Protein AF-A0A0R3WWL8-F1 (afdb_monomer_lite)

pLDDT: mean 70.9, std 21.41, range [34.28, 97.62]

Structure (mmCIF, N/CA/C/O backbone):
data_AF-A0A0R3WWL8-F1
#
_entry.id   AF-A0A0R3WWL8-F1
#
loop_
_atom_site.group_PDB
_atom_site.id
_atom_site.type_symbol
_atom_site.label_atom_id
_atom_site.label_alt_id
_atom_site.label_comp_id
_atom_site.label_asym_id
_atom_site.label_entity_id
_atom_site.label_seq_id
_atom_site.pdbx_PDB_ins_code
_atom_site.Cartn_x
_atom_site.Cartn_y
_atom_site.Cartn_z
_atom_site.occupancy
_atom_site.B_iso_or_equiv
_atom_site.auth_seq_id
_atom_site.auth_comp_id
_atom_site.auth_asym_id
_atom_site.auth_atom_id
_atom_site.pdbx_PDB_model_num
ATOM 1 N N . TYR A 1 1 ? -15.857 -10.856 15.299 1.00 86.81 1 TYR A N 1
ATOM 2 C CA . TYR A 1 1 ? -16.159 -10.696 16.739 1.00 86.81 1 TYR A CA 1
ATOM 3 C C . TYR A 1 1 ? -15.464 -11.765 17.591 1.00 86.81 1 TYR A C 1
ATOM 5 O O . TYR A 1 1 ? -14.459 -11.437 18.210 1.00 86.81 1 TYR A O 1
ATOM 13 N N . VAL A 1 2 ? -15.914 -13.031 17.565 1.00 92.56 2 VAL A N 1
ATOM 14 C CA . VAL A 1 2 ? -15.478 -14.141 18.456 1.00 92.56 2 VAL A CA 1
ATOM 15 C C . VAL A 1 2 ? -13.959 -14.225 18.695 1.00 92.56 2 VAL A C 1
ATOM 17 O O . VAL A 1 2 ? -13.520 -14.202 19.843 1.00 92.56 2 VAL A O 1
ATOM 20 N N . VAL A 1 3 ? -13.149 -14.220 17.627 1.00 93.88 3 VAL A N 1
ATOM 21 C CA . VAL A 1 3 ? -11.667 -14.290 17.668 1.00 93.88 3 VAL A CA 1
ATOM 22 C C . VAL A 1 3 ? -11.016 -13.216 18.561 1.00 93.88 3 VAL A C 1
ATOM 24 O O . VAL A 1 3 ? -9.933 -13.429 19.102 1.00 93.88 3 VAL A O 1
ATOM 27 N N . GLY A 1 4 ? -11.661 -12.056 18.727 1.00 91.44 4 GLY A N 1
ATOM 28 C CA . GLY A 1 4 ? -11.173 -10.965 19.574 1.00 91.44 4 GLY A CA 1
ATOM 29 C C . GLY A 1 4 ? -11.586 -11.078 21.047 1.00 91.44 4 GLY A C 1
ATOM 30 O O . GLY A 1 4 ? -10.893 -10.529 21.897 1.00 91.44 4 GLY A O 1
ATOM 31 N N . ARG A 1 5 ? -12.674 -11.803 21.356 1.00 89.62 5 ARG A N 1
ATOM 32 C CA . ARG A 1 5 ? -13.141 -12.069 22.732 1.00 89.62 5 ARG A CA 1
ATOM 33 C C . ARG A 1 5 ? -12.499 -13.328 23.335 1.00 89.62 5 ARG A C 1
ATOM 35 O O . ARG A 1 5 ? -12.259 -13.351 24.534 1.00 89.62 5 ARG A O 1
ATOM 42 N N . ILE A 1 6 ? -12.183 -14.348 22.526 1.00 91.62 6 ILE A N 1
ATOM 43 C CA . ILE A 1 6 ? -11.595 -15.623 22.985 1.00 91.62 6 ILE A CA 1
ATOM 44 C C . ILE A 1 6 ? -10.162 -15.771 22.427 1.00 91.62 6 ILE A C 1
ATOM 46 O O . ILE A 1 6 ? -9.963 -16.395 21.383 1.00 91.62 6 ILE A O 1
ATOM 50 N N . PRO A 1 7 ? -9.125 -15.215 23.088 1.00 89.75 7 PRO A N 1
ATOM 51 C CA . PRO A 1 7 ? -7.764 -15.173 22.539 1.00 89.75 7 PRO A CA 1
ATOM 52 C C . PRO A 1 7 ? -7.088 -16.550 22.432 1.00 89.75 7 PRO A C 1
ATOM 54 O O . PRO A 1 7 ? -6.159 -16.703 21.638 1.00 89.75 7 PRO A O 1
ATOM 57 N N . GLN A 1 8 ? -7.558 -17.537 23.204 1.00 92.62 8 GLN A N 1
ATOM 58 C CA . GLN A 1 8 ? -7.093 -18.929 23.176 1.00 92.62 8 GLN A CA 1
ATOM 59 C C . GLN A 1 8 ? -7.671 -19.757 22.014 1.00 92.62 8 GLN A C 1
ATOM 61 O O . GLN A 1 8 ? -7.258 -20.898 21.810 1.00 92.62 8 GLN A O 1
ATOM 66 N N . LEU A 1 9 ? -8.617 -19.205 21.244 1.00 94.50 9 LEU A N 1
ATOM 67 C CA . LEU A 1 9 ? -9.245 -19.903 20.126 1.00 94.50 9 LEU A CA 1
ATOM 68 C C . LEU A 1 9 ? -8.223 -20.154 18.997 1.00 94.50 9 LEU A C 1
ATOM 70 O O . LEU A 1 9 ? -7.498 -19.248 18.570 1.00 94.50 9 LEU A O 1
ATOM 74 N N . ARG A 1 10 ? -8.158 -21.407 18.527 1.00 95.62 10 ARG A N 1
ATOM 75 C CA . ARG A 1 10 ? -7.220 -21.873 17.480 1.00 95.62 10 ARG A CA 1
ATOM 76 C C . ARG A 1 10 ? -7.907 -22.159 16.144 1.00 95.62 10 ARG A C 1
ATOM 78 O O . ARG A 1 10 ? -7.283 -21.986 15.098 1.00 95.62 10 ARG A O 1
ATOM 85 N N . PHE A 1 11 ? -9.174 -22.556 16.191 1.00 97.19 11 PHE A N 1
ATOM 86 C CA . PHE A 1 11 ? -10.014 -22.852 15.036 1.00 97.19 11 PHE A CA 1
ATOM 87 C C . PHE A 1 11 ? -11.384 -22.196 15.218 1.00 97.19 11 PHE A C 1
ATOM 89 O O . PHE A 1 11 ? -11.859 -22.077 16.346 1.00 97.19 11 PHE A O 1
ATOM 96 N N . LEU A 1 12 ? -11.996 -21.783 14.115 1.00 96.75 12 LEU A N 1
ATOM 97 C CA . LEU A 1 12 ? -13.369 -21.290 14.024 1.00 96.75 12 LEU A CA 1
ATOM 98 C C . LEU A 1 12 ? -13.955 -21.877 12.736 1.00 96.75 12 LEU A C 1
ATOM 100 O O . LEU A 1 12 ? -13.278 -21.861 11.711 1.00 96.75 12 LEU A O 1
ATOM 104 N N . ASP A 1 13 ? -15.154 -22.452 12.808 1.00 95.69 13 ASP A N 1
ATOM 105 C CA . ASP A 1 13 ? -15.870 -23.048 11.669 1.00 95.69 13 ASP A CA 1
ATOM 106 C C . ASP A 1 13 ? -14.985 -24.010 10.847 1.00 95.69 13 ASP A C 1
ATOM 108 O O . ASP A 1 13 ? -14.823 -23.889 9.634 1.00 95.69 13 ASP A O 1
ATOM 112 N N . PHE A 1 14 ? -14.327 -24.933 11.563 1.00 97.12 14 PHE A N 1
ATOM 113 C CA . PHE A 1 14 ? -13.337 -25.912 11.074 1.00 97.12 14 PHE A CA 1
ATOM 114 C C . PHE A 1 14 ? -12.053 -25.330 10.438 1.00 97.12 14 PHE A C 1
ATOM 116 O O . PHE A 1 14 ? -11.140 -26.079 10.091 1.00 97.12 14 PHE A O 1
ATOM 123 N N . LYS A 1 15 ? -11.910 -24.002 10.347 1.00 96.25 15 LYS A N 1
ATOM 124 C CA . LYS A 1 15 ? -10.760 -23.308 9.741 1.00 96.25 15 LYS A CA 1
ATOM 125 C C . LYS A 1 15 ? -9.785 -22.805 10.811 1.00 96.25 15 LYS A C 1
ATOM 127 O O . LYS A 1 15 ? -10.184 -22.365 11.888 1.00 96.25 15 LYS A O 1
ATOM 132 N N . ARG A 1 16 ? -8.474 -22.876 10.540 1.00 97.62 16 ARG A N 1
ATOM 133 C CA . ARG A 1 16 ? -7.424 -22.447 11.487 1.00 97.62 16 ARG A CA 1
ATOM 134 C C . ARG A 1 16 ? -7.263 -20.926 11.478 1.00 97.62 16 ARG A C 1
ATOM 136 O O . ARG A 1 16 ? -6.921 -20.362 10.445 1.00 97.62 16 ARG A O 1
ATOM 143 N N . ILE A 1 17 ? -7.394 -20.297 12.645 1.00 96.94 17 ILE A N 1
ATOM 144 C CA . ILE A 1 17 ? -7.276 -18.840 12.807 1.00 96.94 17 ILE A CA 1
ATOM 145 C C . ILE A 1 17 ? -5.827 -18.388 12.575 1.00 96.94 17 ILE A C 1
ATOM 147 O O . ILE A 1 17 ? -4.890 -18.865 13.225 1.00 96.94 17 ILE A O 1
ATOM 151 N N . THR A 1 18 ? -5.647 -17.424 11.676 1.00 97.38 18 THR A N 1
ATOM 152 C CA . THR A 1 18 ? -4.360 -16.814 11.321 1.00 97.38 18 THR A CA 1
ATOM 153 C C . THR A 1 18 ? -3.985 -15.638 12.233 1.00 97.38 18 THR A C 1
ATOM 155 O O . THR A 1 18 ? -4.800 -15.082 12.975 1.00 97.38 18 THR A O 1
ATOM 158 N N . GLN A 1 19 ? -2.722 -15.200 12.161 1.00 94.44 19 GLN A N 1
ATOM 159 C CA . GLN A 1 19 ? -2.279 -13.980 12.851 1.00 94.44 19 GLN A CA 1
ATOM 160 C C . GLN A 1 19 ? -2.887 -12.702 12.244 1.00 94.44 19 GLN A C 1
ATOM 162 O O . GLN A 1 19 ? -3.061 -11.721 12.967 1.00 94.44 19 GLN A O 1
ATOM 167 N N . ALA A 1 20 ? -3.246 -12.708 10.953 1.00 96.06 20 ALA A N 1
ATOM 168 C CA . ALA A 1 20 ? -3.891 -11.576 10.288 1.00 96.06 20 ALA A CA 1
ATOM 169 C C . ALA A 1 20 ? -5.303 -11.344 10.850 1.00 96.06 20 ALA A C 1
ATOM 171 O O . ALA A 1 20 ? -5.587 -10.266 11.375 1.00 96.06 20 ALA A O 1
ATOM 172 N N . GLU A 1 21 ? -6.136 -12.389 10.872 1.00 94.94 21 GLU A N 1
ATOM 173 C CA . GLU A 1 21 ? -7.474 -12.353 11.481 1.00 94.94 21 GLU A CA 1
ATOM 174 C C . GLU A 1 21 ? -7.400 -11.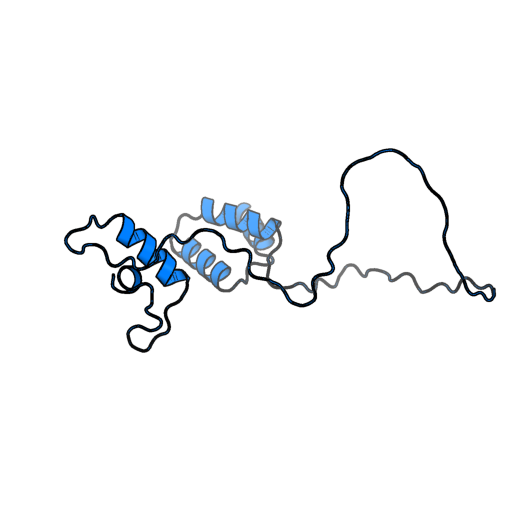990 12.971 1.00 94.94 21 GLU A C 1
ATOM 176 O O . GLU A 1 21 ? -8.196 -11.190 13.461 1.00 94.94 21 GLU A O 1
ATOM 181 N N . ARG A 1 22 ? -6.402 -12.510 13.703 1.00 95.12 22 ARG A N 1
ATOM 182 C CA . ARG A 1 22 ? -6.175 -12.151 15.112 1.00 95.12 22 ARG A CA 1
ATOM 183 C C . ARG A 1 22 ? -5.806 -10.672 15.293 1.00 95.12 22 ARG A C 1
ATOM 185 O O . ARG A 1 22 ? -6.265 -10.065 16.261 1.00 95.12 22 ARG A O 1
ATOM 192 N N . LYS A 1 23 ? -5.009 -10.076 14.397 1.00 92.94 23 LYS A N 1
ATOM 193 C CA . LYS A 1 23 ? -4.678 -8.637 14.415 1.00 92.94 23 LYS A CA 1
ATOM 194 C C . LYS A 1 23 ? -5.925 -7.792 14.132 1.00 92.94 23 LYS A C 1
ATOM 196 O O . LYS A 1 23 ? -6.225 -6.887 14.904 1.00 92.94 23 LYS A O 1
ATOM 201 N N . GLN A 1 24 ? -6.678 -8.145 13.092 1.00 93.06 24 GLN A N 1
ATOM 202 C CA . GLN A 1 24 ? -7.903 -7.464 12.662 1.00 93.06 24 GLN A CA 1
ATOM 203 C C . GLN A 1 24 ? -9.033 -7.550 13.708 1.00 93.06 24 GLN A C 1
ATOM 205 O O . GLN A 1 24 ? -9.686 -6.556 14.022 1.00 93.06 24 GLN A O 1
ATOM 210 N N . ALA A 1 25 ? -9.229 -8.714 14.333 1.00 92.12 25 ALA A N 1
ATOM 211 C CA . ALA A 1 25 ? -10.192 -8.871 15.422 1.00 92.12 25 ALA A CA 1
ATOM 212 C C . ALA A 1 25 ? -9.820 -8.024 16.654 1.00 92.12 25 ALA A C 1
ATOM 214 O O . ALA A 1 25 ? -10.705 -7.486 17.322 1.00 92.12 25 ALA A O 1
ATOM 215 N N . ARG A 1 26 ? -8.518 -7.864 16.937 1.00 88.00 26 ARG A N 1
ATOM 216 C CA . ARG A 1 26 ? -8.010 -7.030 18.039 1.00 88.00 26 ARG A CA 1
ATOM 217 C C . ARG A 1 26 ? -8.097 -5.529 17.770 1.00 88.00 26 ARG A C 1
ATOM 219 O O . ARG A 1 26 ? -8.203 -4.787 18.740 1.00 88.00 26 ARG A O 1
ATOM 226 N N . SER A 1 27 ? -8.069 -5.062 16.519 1.00 88.56 27 SER A N 1
ATOM 227 C CA . SER A 1 27 ? -8.363 -3.651 16.225 1.00 88.56 27 SER A CA 1
ATOM 228 C C . SER A 1 27 ? -9.843 -3.342 16.444 1.00 88.56 27 SER A C 1
ATOM 230 O O . SER A 1 27 ? -10.149 -2.382 17.139 1.00 88.56 27 SER A O 1
ATOM 232 N N . PHE A 1 28 ? -10.766 -4.184 15.967 1.00 83.88 28 PHE A N 1
ATOM 233 C CA . PHE A 1 28 ? -12.200 -3.921 16.144 1.00 83.88 28 PHE A CA 1
ATOM 234 C C . PHE A 1 28 ? -12.650 -3.973 17.613 1.00 83.88 28 PHE A C 1
ATOM 236 O O . PHE A 1 28 ? -13.341 -3.068 18.072 1.00 83.88 28 PHE A O 1
ATOM 243 N N . VAL A 1 29 ? -12.214 -4.972 18.391 1.00 76.88 29 VAL A N 1
ATOM 244 C CA . VAL A 1 29 ? -12.629 -5.109 19.805 1.00 76.88 29 VAL A CA 1
ATOM 245 C C . VAL A 1 29 ? -12.105 -3.977 20.710 1.00 76.88 29 VAL A C 1
ATOM 247 O O . VAL A 1 29 ? -12.667 -3.762 21.774 1.00 76.88 29 VAL A O 1
ATOM 250 N N . LYS A 1 30 ? -11.103 -3.190 20.286 1.00 71.31 30 LYS A N 1
ATOM 251 C CA . LYS A 1 30 ? -10.670 -1.982 21.021 1.00 71.31 30 LYS A CA 1
ATOM 252 C C . LYS A 1 30 ? -11.648 -0.807 20.938 1.00 71.31 30 LYS A C 1
ATOM 254 O O . LYS A 1 30 ? -11.618 0.040 21.821 1.00 71.31 30 LYS A O 1
ATOM 259 N N . HIS A 1 31 ? -12.466 -0.736 19.886 1.00 66.12 31 HIS A N 1
ATOM 260 C CA . HIS A 1 31 ? -13.406 0.369 19.657 1.00 66.12 31 HIS A CA 1
ATOM 261 C C . HIS A 1 31 ? -14.864 -0.010 19.960 1.00 66.12 31 HIS A C 1
ATOM 263 O O . HIS A 1 31 ? -15.718 0.866 20.051 1.00 66.12 31 HIS A O 1
ATOM 269 N N . LEU A 1 32 ? -15.153 -1.298 20.176 1.00 63.81 32 LEU A N 1
ATOM 270 C CA . LEU A 1 32 ? -16.405 -1.742 20.788 1.00 63.81 32 LEU A CA 1
ATOM 271 C C . LEU A 1 32 ? -16.276 -1.631 22.315 1.00 63.81 32 LEU A C 1
ATOM 273 O O . LEU A 1 32 ? -15.822 -2.568 22.974 1.00 63.81 32 LEU A O 1
ATOM 277 N N . SER A 1 33 ? -16.675 -0.477 22.859 1.00 54.56 33 SER A N 1
ATOM 278 C CA . SER A 1 33 ? -16.742 -0.213 24.304 1.00 54.56 33 SER A CA 1
ATOM 279 C C . SER A 1 33 ? -17.489 -1.325 25.066 1.00 54.56 33 SER A C 1
ATOM 281 O O . SER A 1 33 ? -18.403 -1.944 24.512 1.00 54.56 33 SER A O 1
ATOM 283 N N . PRO A 1 34 ? -17.115 -1.618 26.328 1.00 52.53 34 PRO A N 1
ATOM 284 C CA . PRO A 1 34 ? -17.418 -2.898 26.967 1.00 52.53 34 PRO A CA 1
ATOM 285 C C . PRO A 1 34 ? -18.848 -2.994 27.521 1.00 52.53 34 PRO A C 1
ATOM 287 O O . PRO A 1 34 ? -19.060 -3.047 28.732 1.00 52.53 34 PRO A O 1
ATOM 290 N N . LEU A 1 35 ? -19.840 -3.122 26.637 1.00 49.25 35 LEU A N 1
ATOM 291 C CA . LEU A 1 35 ? -21.126 -3.692 27.029 1.00 49.25 35 LEU A CA 1
ATOM 292 C C . LEU A 1 35 ? -20.908 -5.187 27.331 1.00 49.25 35 LEU A C 1
ATOM 294 O O . LEU A 1 35 ? -20.609 -5.977 26.433 1.00 49.25 35 LEU A O 1
ATOM 298 N N . ALA A 1 36 ? -20.982 -5.523 28.621 1.00 50.78 36 ALA A N 1
ATOM 299 C CA . ALA A 1 36 ? -20.751 -6.839 29.224 1.00 50.78 36 ALA A CA 1
ATOM 300 C C . ALA A 1 36 ? -19.438 -7.556 28.824 1.00 50.78 36 ALA A C 1
ATOM 302 O O . ALA A 1 36 ? -19.303 -8.160 27.756 1.00 50.78 36 ALA A O 1
ATOM 303 N N . VAL A 1 37 ? -18.467 -7.557 29.738 1.00 49.97 37 VAL A N 1
ATOM 304 C CA . VAL A 1 37 ? -17.980 -8.751 30.471 1.00 49.97 37 VAL A CA 1
ATOM 305 C C . VAL A 1 37 ? -16.827 -8.284 31.358 1.00 49.97 37 VAL A C 1
ATOM 307 O O . VAL A 1 37 ? -15.860 -7.706 30.862 1.00 49.97 37 VAL A O 1
ATOM 310 N N . ALA A 1 38 ? -16.934 -8.530 32.663 1.00 46.56 38 ALA A N 1
ATOM 311 C CA . ALA A 1 38 ? -15.840 -8.277 33.587 1.00 46.56 38 ALA A CA 1
ATOM 312 C C . ALA A 1 38 ? -14.736 -9.339 33.431 1.00 46.56 38 ALA A C 1
ATOM 314 O O . ALA A 1 38 ? -15.005 -10.499 33.131 1.00 46.56 38 ALA A O 1
ATOM 315 N N . GLU A 1 39 ? -13.499 -8.897 33.635 1.00 52.75 39 GLU A N 1
ATOM 316 C CA . GLU A 1 39 ? -12.414 -9.633 34.291 1.00 52.75 39 GLU A CA 1
ATOM 317 C C . GLU A 1 39 ? -12.476 -11.178 34.328 1.00 52.75 39 GLU A C 1
ATOM 319 O O . GLU A 1 39 ? -13.036 -11.782 35.236 1.00 52.75 39 GLU A O 1
ATOM 324 N N . VAL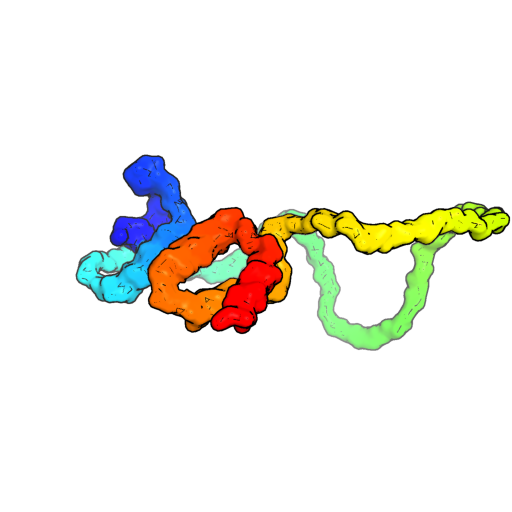 A 1 40 ? -11.730 -11.822 33.421 1.00 52.19 40 VAL A N 1
ATOM 325 C CA . VAL A 1 40 ? -11.076 -13.116 33.700 1.00 52.19 40 VAL A CA 1
ATOM 326 C C . VAL A 1 40 ? -9.632 -13.048 33.194 1.00 52.19 40 VAL A C 1
ATOM 328 O O . VAL A 1 40 ? -9.272 -13.641 32.178 1.00 52.19 40 VAL A O 1
ATOM 331 N N . ASN A 1 41 ? -8.789 -12.270 33.880 1.00 50.88 41 ASN A N 1
ATOM 332 C CA . ASN A 1 41 ? -7.354 -12.186 33.588 1.00 50.88 41 ASN A CA 1
ATOM 333 C C . ASN A 1 41 ? -6.528 -12.866 34.690 1.00 50.88 41 ASN A C 1
ATOM 335 O O . ASN A 1 41 ? -5.753 -12.223 35.398 1.00 50.88 41 ASN A O 1
ATOM 339 N N . ASN A 1 42 ? -6.685 -14.187 34.817 1.00 56.56 42 ASN A N 1
ATOM 340 C CA . ASN A 1 42 ? -5.903 -15.020 35.734 1.00 56.56 42 ASN A CA 1
ATOM 341 C C . ASN A 1 42 ? -4.438 -15.146 35.273 1.00 56.56 42 ASN A C 1
ATOM 343 O O . ASN A 1 42 ? -3.992 -16.187 34.787 1.00 56.56 42 ASN A O 1
ATOM 347 N N . LYS A 1 43 ? -3.668 -14.069 35.449 1.00 48.44 43 LYS A N 1
ATOM 348 C CA . LYS A 1 43 ? -2.205 -14.072 35.379 1.00 48.44 43 LYS A CA 1
ATOM 349 C C . LYS A 1 43 ? -1.636 -13.184 36.485 1.00 48.44 43 LYS A C 1
ATOM 351 O O . LYS A 1 43 ? -1.402 -11.991 36.307 1.00 48.44 43 LYS A O 1
ATOM 356 N N . THR A 1 44 ? -1.434 -13.804 37.642 1.00 43.59 44 THR A N 1
ATOM 357 C CA . THR A 1 44 ? -0.780 -13.228 38.819 1.00 43.59 44 THR A CA 1
ATOM 358 C C . THR A 1 44 ? 0.543 -12.541 38.470 1.00 43.59 44 THR A C 1
ATOM 360 O O . THR A 1 44 ? 1.381 -13.086 37.749 1.00 43.59 44 THR A O 1
ATOM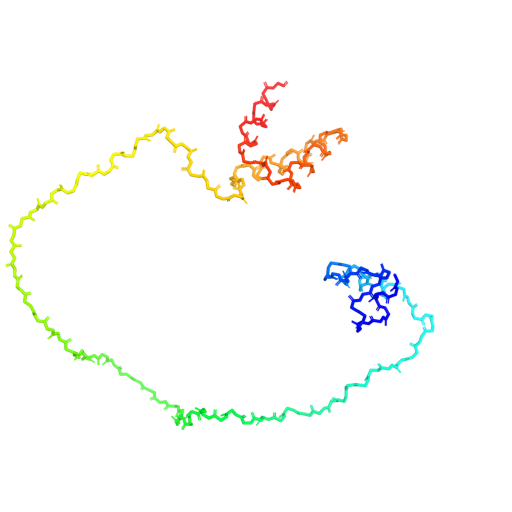 363 N N . LYS A 1 45 ? 0.762 -11.348 39.037 1.00 51.56 45 LYS A N 1
ATOM 364 C CA . LYS A 1 45 ? 2.087 -10.718 39.089 1.00 51.56 45 LYS A CA 1
ATOM 365 C C . LYS A 1 45 ? 2.926 -11.418 40.162 1.00 51.56 45 LYS A C 1
ATOM 367 O O . LYS A 1 45 ? 2.925 -10.991 41.312 1.00 51.56 45 LYS A O 1
ATOM 372 N N . THR A 1 46 ? 3.651 -12.470 39.799 1.00 49.84 46 THR A N 1
ATOM 373 C CA . THR A 1 46 ? 4.791 -12.944 40.601 1.00 49.84 46 THR A CA 1
ATOM 374 C C . THR A 1 46 ? 6.073 -12.293 40.089 1.00 49.84 46 THR A C 1
ATOM 376 O O . THR A 1 46 ? 6.261 -12.149 38.880 1.00 49.84 46 THR A O 1
ATOM 379 N N . SER A 1 47 ? 6.937 -11.866 41.008 1.00 52.19 47 SER A N 1
ATOM 380 C CA . SER A 1 47 ? 8.210 -11.202 40.712 1.00 52.19 47 SER A CA 1
ATOM 381 C C . SER A 1 47 ? 9.197 -12.117 39.971 1.00 52.19 47 SER A C 1
ATOM 383 O O . SER A 1 47 ? 9.031 -13.335 39.908 1.00 52.19 47 SER A O 1
ATOM 385 N N . ALA A 1 48 ? 10.227 -11.515 39.371 1.00 58.91 48 ALA A N 1
ATOM 386 C CA . ALA A 1 48 ? 11.205 -12.221 38.549 1.00 58.91 48 ALA A CA 1
ATOM 387 C C . ALA A 1 48 ? 12.081 -13.185 39.374 1.00 58.91 48 ALA A C 1
ATOM 389 O O . ALA A 1 48 ? 13.103 -12.792 39.938 1.00 58.91 48 ALA A O 1
ATOM 390 N N . VAL A 1 49 ? 11.709 -14.466 39.394 1.00 55.59 49 VAL A N 1
ATOM 391 C CA . VAL A 1 49 ? 12.566 -15.547 39.894 1.00 55.59 49 VAL A CA 1
ATOM 392 C C . VAL A 1 49 ? 13.603 -15.886 38.822 1.00 55.59 49 VAL A C 1
ATOM 394 O O . VAL A 1 49 ? 13.262 -16.340 37.730 1.00 55.59 49 VAL A O 1
ATOM 397 N N . LYS A 1 50 ? 14.884 -15.659 39.132 1.00 67.06 50 LYS A N 1
ATOM 398 C CA . LYS A 1 50 ? 16.025 -16.049 38.288 1.00 67.06 50 LYS A CA 1
ATOM 399 C C . LYS A 1 50 ? 16.248 -17.563 38.379 1.00 67.06 50 LYS A C 1
ATOM 401 O O . LYS A 1 50 ? 17.129 -18.019 39.103 1.00 67.06 50 LYS A O 1
ATOM 406 N N . THR A 1 51 ? 15.425 -18.343 37.683 1.00 72.12 51 THR A N 1
ATOM 407 C CA . THR A 1 51 ? 15.566 -19.805 37.645 1.00 72.12 51 THR A CA 1
ATOM 408 C C . THR A 1 51 ? 16.828 -20.214 36.880 1.00 72.12 51 THR A C 1
ATOM 410 O O . THR A 1 51 ? 17.166 -19.637 35.849 1.00 72.12 51 THR A O 1
ATOM 413 N N . PHE A 1 52 ? 17.535 -21.199 37.431 1.00 66.25 52 PHE A N 1
ATOM 414 C CA . PHE A 1 52 ? 18.869 -21.635 37.024 1.00 66.25 52 PHE A CA 1
ATOM 415 C C . PHE A 1 52 ? 18.911 -22.229 35.604 1.00 66.25 52 PHE A C 1
ATOM 417 O O . PHE A 1 52 ? 17.993 -22.944 35.203 1.00 66.25 52 PHE A O 1
ATOM 424 N N . VAL A 1 53 ? 20.011 -21.998 34.878 1.00 69.44 53 VAL A N 1
ATOM 425 C CA . VAL A 1 53 ? 20.353 -22.714 33.636 1.00 69.44 53 VAL A CA 1
ATOM 426 C C . VAL A 1 53 ? 21.496 -23.686 33.955 1.00 69.44 53 VAL A C 1
ATOM 428 O O . VAL A 1 53 ? 22.631 -23.236 34.135 1.00 69.44 53 VAL A O 1
ATOM 431 N N . PRO A 1 54 ? 21.237 -25.005 34.050 1.00 70.06 54 PRO A N 1
ATOM 432 C CA . PRO A 1 54 ? 22.293 -25.992 34.253 1.00 70.06 54 PRO A CA 1
ATOM 433 C C . PRO A 1 54 ? 23.324 -25.925 33.120 1.00 70.06 54 PRO A C 1
ATOM 435 O O . PRO A 1 54 ? 22.964 -26.023 31.949 1.00 70.06 54 PRO A O 1
ATOM 438 N N . GLY A 1 55 ? 24.601 -25.748 33.472 1.00 67.62 55 GLY A N 1
ATOM 439 C CA . GLY A 1 55 ? 25.711 -25.649 32.515 1.00 67.62 55 GLY A CA 1
ATOM 440 C C . GLY A 1 55 ? 26.226 -24.233 32.223 1.00 67.62 55 GLY A C 1
ATOM 441 O O . GLY A 1 55 ? 27.175 -24.101 31.458 1.00 67.62 55 GLY A O 1
ATOM 442 N N . ALA A 1 56 ? 25.668 -23.177 32.827 1.00 74.00 56 ALA A N 1
ATOM 443 C CA . ALA A 1 56 ? 26.227 -21.826 32.706 1.00 74.00 56 ALA A CA 1
ATOM 444 C C . ALA A 1 56 ? 27.525 -21.666 33.541 1.00 74.00 56 ALA A C 1
ATOM 446 O O . ALA A 1 56 ? 27.466 -21.808 34.766 1.00 74.00 56 ALA A O 1
ATOM 447 N N . PRO A 1 57 ? 28.690 -21.345 32.938 1.00 66.44 57 PRO A N 1
ATOM 448 C CA . PRO A 1 57 ? 29.923 -21.107 33.686 1.00 66.44 57 PRO A CA 1
ATOM 449 C C . PRO A 1 57 ? 29.896 -19.732 34.370 1.00 66.44 57 PRO A C 1
ATOM 451 O O . PRO A 1 57 ? 29.720 -18.699 33.723 1.00 66.44 57 PRO A O 1
ATOM 454 N N . VAL A 1 58 ? 30.111 -19.706 35.686 1.00 59.03 58 VAL A N 1
ATOM 455 C CA . VAL A 1 58 ? 30.175 -18.469 36.483 1.00 59.03 58 VAL A CA 1
ATOM 456 C C . VAL A 1 58 ? 31.569 -17.831 36.414 1.00 59.03 58 VAL A C 1
ATOM 458 O O . VAL A 1 58 ? 32.406 -18.016 37.293 1.00 59.03 58 VAL A O 1
ATOM 461 N N . GLY A 1 59 ? 31.822 -17.093 35.329 1.00 54.44 59 GLY A N 1
ATOM 462 C CA . GLY A 1 59 ? 33.024 -16.268 35.148 1.00 54.44 59 GLY A CA 1
ATOM 463 C C . GLY A 1 59 ? 33.004 -14.988 35.999 1.00 54.44 59 GLY A C 1
ATOM 464 O O . GLY A 1 59 ? 31.948 -14.394 36.212 1.00 54.44 59 GLY A O 1
ATOM 465 N N . SER A 1 60 ? 34.173 -14.570 36.490 1.00 45.28 60 SER A N 1
ATOM 466 C CA . SER A 1 60 ? 34.310 -13.583 37.575 1.00 45.28 60 SER A CA 1
ATOM 467 C C . SER A 1 60 ? 34.774 -12.186 37.139 1.00 45.28 60 SER A C 1
ATOM 469 O O . SER A 1 60 ? 35.463 -12.033 36.137 1.00 45.28 60 SER A O 1
ATOM 471 N N . LYS A 1 61 ? 34.526 -11.222 38.043 1.00 42.12 61 LYS A N 1
ATOM 472 C CA . LYS A 1 61 ? 35.032 -9.833 38.117 1.00 42.12 61 LYS A CA 1
ATOM 473 C C . LYS A 1 61 ? 34.443 -8.778 37.169 1.00 42.12 61 LYS A C 1
ATOM 475 O O . LYS A 1 61 ? 34.000 -9.033 36.058 1.00 42.12 61 LYS A O 1
ATOM 480 N N . ALA A 1 62 ? 34.500 -7.552 37.686 1.00 44.25 62 ALA A N 1
ATOM 481 C CA . ALA A 1 62 ? 34.317 -6.282 36.999 1.00 44.25 62 ALA A CA 1
ATOM 482 C C . ALA A 1 62 ? 35.492 -5.346 37.361 1.00 44.25 62 ALA A C 1
ATOM 484 O O . ALA A 1 62 ? 36.229 -5.641 38.305 1.00 44.25 62 ALA A O 1
ATOM 485 N N . ALA A 1 63 ? 35.567 -4.206 36.662 1.00 40.72 63 ALA A N 1
ATOM 486 C CA . ALA A 1 63 ? 36.515 -3.091 36.814 1.00 40.72 63 ALA A CA 1
ATOM 487 C C . ALA A 1 63 ? 37.977 -3.325 36.372 1.00 40.72 63 ALA A C 1
ATOM 489 O O . ALA A 1 63 ? 38.602 -4.311 36.754 1.00 40.72 63 ALA A O 1
ATOM 490 N N . GLY A 1 64 ? 38.529 -2.321 35.673 1.00 36.28 64 GLY A N 1
ATOM 491 C CA . GLY A 1 64 ? 39.961 -1.993 35.713 1.00 36.28 64 GLY A CA 1
ATOM 492 C C . GLY A 1 64 ? 40.778 -2.168 34.426 1.00 36.28 64 GLY A C 1
ATOM 493 O O . GLY A 1 64 ? 41.445 -3.181 34.296 1.00 36.28 64 GLY A O 1
ATOM 494 N N . ASP A 1 65 ? 40.776 -1.117 33.597 1.00 37.81 65 ASP A N 1
ATOM 495 C CA . ASP A 1 65 ? 41.972 -0.437 33.043 1.00 37.81 65 ASP A CA 1
ATOM 496 C C . ASP A 1 65 ? 42.929 -1.098 32.010 1.00 37.81 65 ASP A C 1
ATOM 498 O O . ASP A 1 65 ? 43.163 -2.299 32.023 1.00 37.81 65 ASP A O 1
ATOM 502 N N . ASP A 1 66 ? 43.486 -0.210 31.167 1.00 34.28 66 ASP A N 1
ATOM 503 C CA . ASP A 1 66 ? 44.655 -0.264 30.255 1.00 34.28 66 ASP A CA 1
ATOM 504 C C . ASP A 1 66 ? 44.922 -1.473 29.307 1.00 34.28 66 ASP A C 1
ATOM 506 O O . ASP A 1 66 ? 44.362 -2.561 29.416 1.00 34.28 66 ASP A O 1
ATOM 510 N N . GLY A 1 67 ? 45.848 -1.275 28.355 1.00 35.47 67 GLY A N 1
ATOM 511 C CA . GLY A 1 67 ? 46.779 -2.338 27.946 1.00 35.47 67 GLY A CA 1
ATOM 512 C C . GLY A 1 67 ? 46.720 -2.788 26.483 1.00 35.47 67 GLY A C 1
ATOM 513 O O . GLY A 1 67 ? 45.894 -3.605 26.081 1.00 35.47 67 GLY A O 1
ATOM 514 N N . SER A 1 68 ? 47.673 -2.317 25.680 1.00 39.34 68 SER A N 1
ATOM 515 C CA . SER A 1 68 ? 47.865 -2.678 24.269 1.00 39.34 68 SER A CA 1
ATOM 516 C C . SER A 1 68 ? 48.504 -4.060 24.014 1.00 39.34 68 SER A C 1
ATOM 518 O O . SER A 1 68 ? 49.579 -4.340 24.537 1.00 39.34 68 SER A O 1
ATOM 520 N N . GLU A 1 69 ? 47.959 -4.775 23.019 1.00 41.94 69 GLU A N 1
ATOM 521 C CA . GLU A 1 69 ? 48.691 -5.588 22.015 1.00 41.94 69 GLU A CA 1
ATOM 522 C C . GLU A 1 69 ? 49.376 -6.930 22.428 1.00 41.94 69 GLU A C 1
ATOM 524 O O . GLU A 1 69 ? 49.566 -7.253 23.594 1.00 41.94 69 GLU A O 1
ATOM 529 N N . VAL A 1 70 ? 49.786 -7.689 21.391 1.00 39.25 70 VAL A N 1
ATOM 530 C CA . VAL A 1 70 ? 50.769 -8.804 21.337 1.00 39.25 70 VAL A CA 1
ATOM 531 C C . VAL A 1 70 ? 50.233 -10.263 21.340 1.00 39.25 70 VAL A C 1
ATOM 533 O O . VAL A 1 70 ? 49.304 -10.634 22.043 1.00 39.25 70 VAL A O 1
ATOM 536 N N . ALA A 1 71 ? 50.921 -11.097 20.534 1.00 37.56 71 ALA A N 1
ATOM 537 C CA . ALA A 1 71 ? 50.962 -12.576 20.469 1.00 37.56 71 ALA A CA 1
ATOM 538 C C . ALA A 1 71 ? 49.854 -13.388 19.739 1.00 37.56 71 ALA A C 1
ATOM 540 O O . ALA A 1 71 ? 48.805 -13.733 20.273 1.00 37.56 71 ALA A O 1
ATOM 541 N N . LYS A 1 72 ? 50.227 -13.883 18.543 1.00 40.97 72 LYS A N 1
ATOM 542 C CA . LYS A 1 72 ? 49.798 -15.187 17.974 1.00 40.97 72 LYS A CA 1
ATOM 543 C C . LYS A 1 72 ? 50.485 -16.334 18.748 1.00 40.97 72 LYS A C 1
ATOM 545 O O . LYS A 1 72 ? 51.540 -16.077 19.331 1.00 40.97 72 LYS A O 1
ATOM 550 N N . PRO A 1 73 ? 50.012 -17.597 18.679 1.00 46.47 73 PRO A N 1
ATOM 551 C CA . PRO A 1 73 ? 50.590 -18.565 17.712 1.00 46.47 73 PRO A CA 1
ATOM 552 C C . PRO A 1 73 ? 49.601 -19.691 17.281 1.00 46.47 73 PRO A C 1
ATOM 554 O O . PRO A 1 73 ? 48.448 -19.662 17.707 1.00 46.47 73 PRO A O 1
ATOM 557 N N . PRO A 1 74 ? 50.009 -20.735 16.515 1.00 45.31 74 PRO A N 1
ATOM 558 C CA . PRO A 1 74 ? 51.196 -20.905 15.665 1.00 45.31 74 PRO A CA 1
ATOM 559 C C . PRO A 1 74 ? 50.837 -21.119 14.171 1.00 45.31 74 PRO A C 1
ATOM 561 O O . PRO A 1 74 ? 49.675 -21.134 13.778 1.00 45.31 74 PRO A O 1
ATOM 564 N N . GLN A 1 75 ? 51.851 -21.316 13.322 1.00 45.34 75 GLN A N 1
ATOM 565 C CA . GLN A 1 75 ? 51.705 -21.689 11.905 1.00 45.34 75 GLN A CA 1
ATOM 566 C C . GLN A 1 75 ? 52.354 -23.053 11.632 1.00 45.34 75 GLN A C 1
ATOM 568 O O . GLN A 1 75 ? 53.376 -23.376 12.236 1.00 45.34 75 GLN A O 1
ATOM 573 N N . GLN A 1 76 ? 51.849 -23.786 10.636 1.00 48.88 76 GLN A N 1
ATOM 574 C CA . GLN A 1 76 ? 52.638 -24.783 9.903 1.00 48.88 76 GLN A CA 1
ATOM 575 C C . GLN A 1 76 ? 52.964 -24.259 8.495 1.00 48.88 76 GLN A C 1
ATOM 577 O O . GLN A 1 76 ? 52.218 -23.468 7.918 1.00 48.88 76 GLN A O 1
ATOM 582 N N . LYS A 1 77 ? 54.129 -24.662 7.978 1.00 39.72 77 LYS A N 1
ATOM 583 C CA . LYS A 1 77 ? 54.606 -24.421 6.599 1.00 39.72 77 LYS A CA 1
ATOM 584 C C . LYS A 1 77 ? 54.158 -25.641 5.744 1.00 39.72 77 LYS A C 1
ATOM 586 O O . LYS A 1 77 ? 53.474 -26.504 6.281 1.00 39.72 77 LYS A O 1
ATOM 591 N N . HIS A 1 78 ? 54.397 -25.832 4.444 1.00 37.38 78 HIS A N 1
ATOM 592 C CA . HIS A 1 78 ? 55.483 -25.502 3.502 1.00 37.38 78 HIS A CA 1
ATOM 593 C C . HIS A 1 78 ? 54.903 -25.603 2.050 1.00 37.38 78 HIS A C 1
ATOM 595 O O . HIS A 1 78 ? 53.721 -25.911 1.920 1.00 37.38 78 HIS A O 1
ATOM 601 N N . PRO A 1 79 ? 55.693 -25.544 0.956 1.00 48.41 79 PRO A N 1
ATOM 602 C CA . PRO A 1 79 ? 56.585 -24.482 0.490 1.00 48.41 79 PRO A CA 1
ATOM 603 C C . PRO A 1 79 ? 56.167 -23.922 -0.903 1.00 48.41 79 PRO A C 1
ATOM 605 O O . PRO A 1 79 ? 55.133 -24.266 -1.464 1.00 48.41 79 PRO A O 1
ATOM 608 N N . THR A 1 80 ? 57.000 -23.039 -1.460 1.00 46.97 80 THR A N 1
ATOM 609 C CA . THR A 1 80 ? 56.822 -22.343 -2.753 1.00 46.97 80 THR A CA 1
ATOM 610 C C . THR A 1 80 ? 56.898 -23.240 -4.004 1.00 46.97 80 THR A C 1
ATOM 612 O O . THR A 1 80 ? 57.728 -24.145 -4.076 1.00 46.97 80 THR A O 1
ATOM 615 N N . SER A 1 81 ? 56.108 -22.905 -5.034 1.00 43.00 81 SER A N 1
ATOM 616 C CA . SER A 1 81 ? 56.493 -23.048 -6.448 1.00 43.00 81 SER A CA 1
ATOM 617 C C . SER A 1 81 ? 55.750 -22.016 -7.310 1.00 43.00 81 SER A C 1
ATOM 619 O O . SER A 1 81 ? 54.611 -21.655 -7.015 1.00 43.00 81 SER A O 1
ATOM 621 N N . SER A 1 82 ? 56.402 -21.505 -8.354 1.00 51.94 82 SER A N 1
ATOM 622 C CA . SER A 1 82 ? 55.989 -20.305 -9.092 1.00 51.94 82 SER A CA 1
ATOM 623 C C . SER A 1 82 ? 55.407 -20.600 -10.479 1.00 51.94 82 SER A C 1
ATOM 625 O O . SER A 1 82 ? 56.156 -20.990 -11.373 1.00 51.94 82 SER A O 1
ATOM 627 N N . GLN A 1 83 ? 54.126 -20.284 -10.704 1.00 54.88 83 GLN A N 1
ATOM 628 C CA . GLN A 1 83 ? 53.608 -19.860 -12.017 1.00 54.88 83 GLN A CA 1
ATOM 629 C C . GLN A 1 83 ? 52.379 -18.944 -11.859 1.00 54.88 83 GLN A C 1
ATOM 631 O O . GLN A 1 83 ? 51.475 -19.284 -11.091 1.00 54.88 83 GLN A O 1
ATOM 636 N N . PRO A 1 84 ? 52.272 -17.840 -12.623 1.00 48.41 84 PRO A N 1
ATOM 637 C CA . PRO A 1 84 ? 51.013 -17.129 -12.800 1.00 48.41 84 PRO A CA 1
ATOM 638 C C . PRO A 1 84 ? 50.129 -17.923 -13.771 1.00 48.41 84 PRO A C 1
ATOM 640 O O . PRO A 1 84 ? 50.183 -17.735 -14.985 1.00 48.41 84 PRO A O 1
ATOM 643 N N . ARG A 1 85 ? 49.313 -18.847 -13.252 1.00 50.53 85 ARG A N 1
ATOM 644 C CA . ARG A 1 85 ? 48.260 -19.466 -14.065 1.00 50.53 85 ARG A CA 1
ATOM 645 C C . ARG A 1 85 ? 47.141 -18.448 -14.250 1.00 50.53 85 ARG A C 1
ATOM 647 O O . ARG A 1 85 ? 46.300 -18.296 -13.367 1.00 50.53 85 ARG A O 1
ATOM 654 N N . GLU A 1 86 ? 47.134 -17.772 -15.394 1.00 47.75 86 GLU A N 1
ATOM 655 C CA . GLU A 1 86 ? 45.999 -16.953 -15.809 1.00 47.75 86 GLU A CA 1
ATOM 656 C C . GLU A 1 86 ? 44.758 -17.842 -15.945 1.00 47.75 86 GLU A C 1
ATOM 658 O O . GLU A 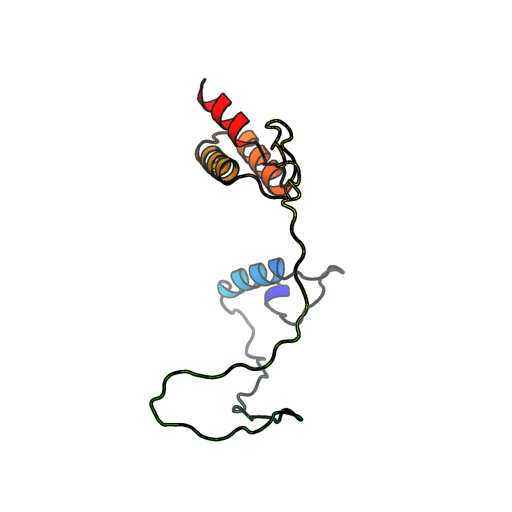1 86 ? 44.596 -18.607 -16.896 1.00 47.75 86 GLU A O 1
ATOM 663 N N . PHE A 1 87 ? 43.868 -17.754 -14.959 1.00 44.16 87 PHE A N 1
ATOM 664 C CA . PHE A 1 87 ? 42.484 -18.145 -15.160 1.00 44.16 87 PHE A CA 1
ATOM 665 C C . PHE A 1 87 ? 41.888 -17.136 -16.146 1.00 44.16 87 PHE A C 1
ATOM 667 O O . PHE A 1 87 ? 42.037 -15.934 -15.908 1.00 44.16 87 PHE A O 1
ATOM 674 N N . PRO A 1 88 ? 41.238 -17.574 -17.240 1.00 50.56 88 PRO A N 1
ATOM 675 C CA . PRO A 1 88 ? 40.680 -16.646 -18.210 1.00 50.56 88 PRO A CA 1
ATOM 676 C C . PRO A 1 88 ? 39.671 -15.742 -17.505 1.00 50.56 88 PRO A C 1
ATOM 678 O O . PRO A 1 88 ? 38.653 -16.218 -16.995 1.00 50.56 88 PRO A O 1
ATOM 681 N N . GLN A 1 89 ? 39.988 -14.444 -17.464 1.00 48.78 89 GLN A N 1
ATOM 682 C CA . GLN A 1 89 ? 39.121 -13.396 -16.940 1.00 48.78 89 GLN A CA 1
ATOM 683 C C . GLN A 1 89 ? 37.726 -13.606 -17.524 1.00 48.78 89 GLN A C 1
ATOM 685 O O . GLN A 1 89 ? 37.560 -13.599 -18.744 1.00 48.78 89 GLN A O 1
ATOM 690 N N . ALA A 1 90 ? 36.736 -13.852 -16.665 1.00 45.62 90 ALA A N 1
ATOM 691 C CA . ALA A 1 90 ? 35.411 -14.248 -17.115 1.00 45.62 90 ALA A CA 1
ATOM 692 C C . ALA A 1 90 ? 34.732 -13.066 -17.818 1.00 45.62 90 ALA A C 1
ATOM 694 O O . ALA A 1 90 ? 34.089 -12.239 -17.174 1.00 45.62 90 ALA A O 1
ATOM 695 N N . THR A 1 91 ? 34.893 -12.981 -19.143 1.00 49.16 91 THR A N 1
ATOM 696 C CA . THR A 1 91 ? 34.272 -11.958 -19.985 1.00 49.16 91 THR A CA 1
ATOM 697 C C . THR A 1 91 ? 32.771 -11.976 -19.738 1.00 49.16 91 THR A C 1
ATOM 699 O O . THR A 1 91 ? 32.064 -12.893 -20.165 1.00 49.16 91 THR A O 1
ATOM 702 N N . LEU A 1 92 ? 32.283 -10.965 -19.019 1.00 51.47 92 LEU A N 1
ATOM 703 C CA . LEU A 1 92 ? 30.872 -10.801 -18.701 1.00 51.47 92 LEU A CA 1
ATOM 704 C C . LEU A 1 92 ? 30.135 -10.416 -19.984 1.00 51.47 92 LEU A C 1
ATOM 706 O O . LEU A 1 92 ? 30.002 -9.241 -20.320 1.00 51.47 92 LEU A O 1
ATOM 710 N N . HIS A 1 93 ? 29.687 -11.429 -20.724 1.00 47.50 93 HIS A N 1
ATOM 711 C CA . HIS A 1 93 ? 28.950 -11.258 -21.968 1.00 47.50 93 HIS A CA 1
ATOM 712 C C . HIS A 1 93 ? 27.647 -10.503 -21.673 1.00 47.50 93 HIS A C 1
ATOM 714 O O . HIS A 1 93 ? 26.715 -11.044 -21.070 1.00 47.50 93 HIS A O 1
ATOM 720 N N . ALA A 1 94 ? 27.598 -9.236 -22.089 1.00 48.44 94 ALA A N 1
ATOM 721 C CA . ALA A 1 94 ? 26.520 -8.296 -21.801 1.00 48.44 94 ALA A CA 1
ATOM 722 C C . ALA A 1 94 ? 25.232 -8.628 -22.587 1.00 48.44 94 ALA A C 1
ATOM 724 O O . ALA A 1 94 ? 24.835 -7.909 -23.499 1.00 48.44 94 ALA A O 1
ATOM 725 N N . GLY A 1 95 ? 24.576 -9.737 -22.230 1.00 50.34 95 GLY A N 1
ATOM 726 C CA . GLY A 1 95 ? 23.370 -10.228 -22.907 1.00 50.34 95 GLY A CA 1
ATOM 727 C C . GLY A 1 95 ? 22.451 -11.122 -22.066 1.00 50.34 95 GLY A C 1
ATOM 728 O O . GLY A 1 95 ? 21.237 -11.094 -22.264 1.00 50.34 95 GLY A O 1
ATOM 729 N N . VAL A 1 96 ? 22.965 -11.878 -21.087 1.00 48.44 96 VAL A N 1
ATOM 730 C CA . VAL A 1 96 ? 22.144 -12.849 -20.332 1.00 48.44 96 VAL A CA 1
ATOM 731 C C . VAL A 1 96 ? 21.526 -12.219 -19.077 1.00 48.44 96 VAL A C 1
ATOM 733 O O . VAL A 1 96 ? 22.032 -12.355 -17.967 1.00 48.44 96 VAL A O 1
ATOM 736 N N . LYS A 1 97 ? 20.381 -11.543 -19.239 1.00 60.12 97 LYS A N 1
ATOM 737 C CA . LYS A 1 97 ? 19.567 -11.043 -18.114 1.00 60.12 97 LYS A CA 1
ATOM 738 C C . LYS A 1 97 ? 18.769 -12.175 -17.441 1.00 60.12 97 LYS A C 1
ATOM 740 O O . LYS A 1 97 ? 17.573 -12.327 -17.682 1.00 60.12 97 LYS A O 1
ATOM 745 N N . ARG A 1 98 ? 19.436 -12.970 -16.598 1.00 64.31 98 ARG A N 1
ATOM 746 C CA . ARG A 1 98 ? 18.835 -13.840 -15.562 1.00 64.31 98 ARG A CA 1
ATOM 747 C C . ARG A 1 98 ? 19.819 -13.978 -14.381 1.00 64.31 98 ARG A C 1
ATOM 749 O O . ARG A 1 98 ? 21.019 -13.926 -14.606 1.00 64.31 98 ARG A O 1
ATOM 756 N N . VAL A 1 99 ? 19.406 -14.165 -13.121 1.00 48.53 99 VAL A N 1
ATOM 757 C CA . VAL A 1 99 ? 18.039 -14.426 -12.619 1.00 48.53 99 VAL A CA 1
ATOM 758 C C . VAL A 1 99 ? 17.277 -13.113 -12.293 1.00 48.53 99 VAL A C 1
ATOM 760 O O . VAL A 1 99 ? 17.026 -12.389 -13.246 1.00 48.53 99 VAL A O 1
ATOM 763 N N . MET A 1 100 ? 16.844 -12.672 -11.104 1.00 43.47 100 MET A N 1
ATOM 764 C CA . MET A 1 100 ? 16.915 -13.138 -9.708 1.00 43.47 100 MET A CA 1
ATOM 765 C C . MET A 1 100 ? 15.511 -13.224 -9.071 1.00 43.47 100 MET A C 1
ATOM 767 O O . MET A 1 100 ? 14.498 -12.975 -9.721 1.00 43.47 100 MET A O 1
ATOM 771 N N . LEU A 1 101 ? 15.452 -13.681 -7.819 1.00 47.09 101 LEU A N 1
ATOM 772 C CA . LEU A 1 101 ? 14.232 -14.076 -7.111 1.00 47.09 101 LEU A CA 1
ATOM 773 C C . LEU A 1 101 ? 13.260 -12.911 -6.851 1.00 47.09 101 LEU A C 1
ATOM 775 O O . LEU A 1 101 ? 13.620 -11.953 -6.178 1.00 47.09 101 LEU A O 1
ATOM 779 N N . SER A 1 102 ? 11.997 -13.092 -7.258 1.00 53.16 102 SER A N 1
ATOM 780 C CA . SER A 1 102 ? 10.776 -12.627 -6.564 1.00 53.16 102 SER A CA 1
ATOM 781 C C . SER A 1 102 ? 10.792 -11.218 -5.934 1.00 53.16 102 SER A C 1
ATOM 783 O O . SER A 1 102 ? 10.287 -11.011 -4.829 1.00 53.16 102 SER A O 1
ATOM 785 N N . GLY A 1 103 ? 11.323 -10.237 -6.651 1.00 53.56 103 GLY A N 1
ATOM 786 C CA . GLY A 1 103 ? 11.258 -8.830 -6.283 1.00 53.56 103 GLY A CA 1
ATOM 787 C C . GLY A 1 103 ? 11.616 -7.993 -7.497 1.00 53.56 103 GLY A C 1
ATOM 788 O O . GLY A 1 103 ? 12.750 -8.051 -7.971 1.00 53.56 103 GLY A O 1
ATOM 789 N N . GLY A 1 104 ? 10.643 -7.254 -8.036 1.00 64.75 104 GLY A N 1
ATOM 790 C CA . GLY A 1 104 ? 10.913 -6.289 -9.099 1.00 64.75 104 GLY A CA 1
ATOM 791 C C . GLY A 1 104 ? 11.927 -5.246 -8.634 1.00 64.75 104 GLY A C 1
ATOM 792 O O . GLY A 1 104 ? 12.085 -4.996 -7.438 1.00 64.75 104 GLY A O 1
ATOM 793 N N . SER A 1 105 ? 12.642 -4.656 -9.587 1.00 82.94 105 SER A N 1
ATOM 794 C CA . SER A 1 105 ? 13.714 -3.710 -9.286 1.00 82.94 1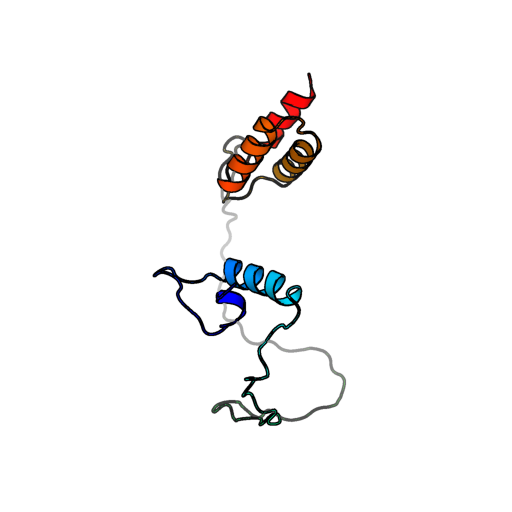05 SER A CA 1
ATOM 795 C C . SER A 1 105 ? 13.200 -2.498 -8.495 1.00 82.94 105 SER A C 1
ATOM 797 O O . SER A 1 105 ? 12.017 -2.162 -8.543 1.00 82.94 105 SER A O 1
ATOM 799 N N . ASN A 1 106 ? 14.093 -1.765 -7.820 1.00 87.69 106 ASN A N 1
ATOM 800 C CA . ASN A 1 106 ? 13.714 -0.497 -7.177 1.00 87.69 106 ASN A CA 1
ATOM 801 C C . ASN A 1 106 ? 13.069 0.493 -8.174 1.00 87.69 106 ASN A C 1
ATOM 803 O O . ASN A 1 106 ? 12.197 1.270 -7.793 1.00 87.69 106 ASN A O 1
ATOM 807 N N . GLN A 1 107 ? 13.438 0.413 -9.459 1.00 89.94 107 GLN A N 1
ATOM 808 C CA . GLN A 1 107 ? 12.815 1.179 -10.538 1.00 89.94 107 GLN A CA 1
ATOM 809 C C . GLN A 1 107 ? 11.381 0.704 -10.838 1.00 89.94 107 GLN A C 1
ATOM 811 O O . GLN A 1 107 ? 10.500 1.538 -11.031 1.00 89.94 107 GLN A O 1
ATOM 816 N N . ASP A 1 108 ? 11.125 -0.611 -10.829 1.00 90.69 108 ASP A N 1
ATOM 817 C CA . ASP A 1 108 ? 9.770 -1.170 -10.946 1.00 90.69 108 ASP A CA 1
ATOM 818 C C . ASP A 1 108 ? 8.892 -0.725 -9.773 1.00 90.69 108 ASP A C 1
ATOM 820 O O . ASP A 1 108 ? 7.782 -0.252 -9.990 1.00 90.69 108 ASP A O 1
ATOM 824 N N . LEU A 1 109 ? 9.403 -0.785 -8.538 1.00 90.56 109 LEU A N 1
ATOM 825 C CA . LEU A 1 109 ? 8.683 -0.319 -7.347 1.00 90.56 109 LEU A CA 1
ATOM 826 C C . LEU A 1 109 ? 8.334 1.177 -7.421 1.00 90.56 109 LEU A C 1
ATOM 828 O O . LEU A 1 109 ? 7.204 1.551 -7.107 1.00 90.56 109 LEU A O 1
ATOM 832 N N . MET A 1 110 ? 9.257 2.029 -7.880 1.00 92.00 110 MET A N 1
ATOM 833 C CA . MET A 1 110 ? 8.976 3.451 -8.116 1.00 92.00 110 MET A CA 1
ATOM 834 C C . MET A 1 110 ? 7.924 3.660 -9.212 1.00 92.00 110 MET A C 1
ATOM 836 O O . MET A 1 110 ? 6.995 4.443 -9.020 1.00 92.00 110 MET A O 1
ATOM 840 N N . ALA A 1 111 ? 8.019 2.932 -10.328 1.00 93.31 111 ALA A N 1
ATOM 841 C CA . ALA A 1 111 ? 7.042 3.010 -11.411 1.00 93.31 111 ALA A CA 1
ATOM 842 C C . ALA A 1 111 ? 5.645 2.531 -10.978 1.00 93.31 111 ALA A C 1
ATOM 844 O O . ALA A 1 111 ? 4.651 3.120 -11.383 1.00 93.31 111 ALA A O 1
ATOM 845 N N . ILE A 1 112 ? 5.548 1.511 -10.120 1.00 92.88 112 ILE A N 1
ATOM 846 C CA . ILE A 1 112 ? 4.271 1.046 -9.553 1.00 92.88 112 ILE A CA 1
ATOM 847 C C . ILE A 1 112 ? 3.684 2.093 -8.604 1.00 92.88 112 ILE A C 1
ATOM 849 O O . ILE A 1 112 ? 2.484 2.345 -8.650 1.00 92.88 112 ILE A O 1
ATOM 853 N N . GLN A 1 113 ? 4.503 2.739 -7.765 1.00 93.50 113 GLN A N 1
ATOM 854 C CA . GLN A 1 113 ? 4.031 3.838 -6.916 1.00 93.50 113 GLN A CA 1
ATOM 855 C C . GLN A 1 113 ? 3.511 5.020 -7.742 1.00 93.50 113 GLN A C 1
ATOM 857 O O . GLN A 1 113 ? 2.518 5.631 -7.359 1.00 93.50 113 GLN A O 1
ATOM 862 N N . ASP A 1 114 ? 4.171 5.350 -8.852 1.00 94.12 114 ASP A N 1
ATOM 863 C CA . ASP A 1 114 ? 3.724 6.386 -9.787 1.00 94.12 114 ASP A CA 1
ATOM 864 C C . ASP A 1 114 ? 2.428 5.980 -10.511 1.00 94.12 114 ASP A C 1
ATOM 866 O O . ASP A 1 114 ? 1.471 6.750 -10.551 1.00 94.12 114 ASP A O 1
ATOM 870 N N . ALA A 1 115 ? 2.332 4.726 -10.960 1.00 93.19 115 ALA A N 1
ATOM 871 C CA . ALA A 1 115 ? 1.118 4.174 -11.556 1.00 93.19 115 ALA A CA 1
ATOM 872 C C . ALA A 1 115 ? -0.076 4.180 -10.592 1.00 93.19 115 ALA A C 1
ATOM 874 O O . ALA A 1 115 ? -1.160 4.595 -10.981 1.00 93.19 115 ALA A O 1
ATOM 875 N N . ILE A 1 116 ? 0.117 3.820 -9.319 1.00 93.56 116 ILE A N 1
ATOM 876 C CA . ILE A 1 116 ? -0.937 3.899 -8.292 1.00 93.56 116 ILE A CA 1
ATOM 877 C C . ILE 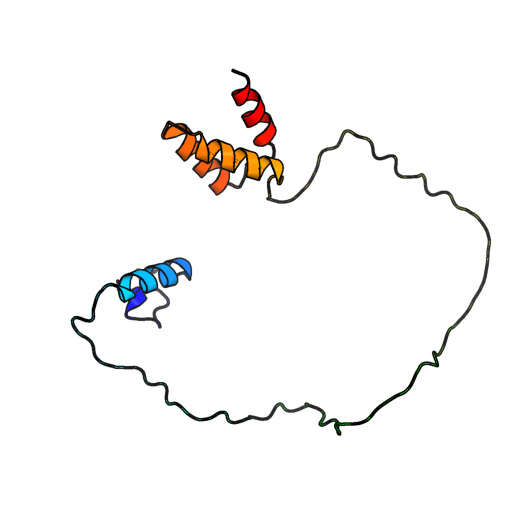A 1 116 ? -1.358 5.355 -8.022 1.00 93.56 116 ILE A C 1
ATOM 879 O O . ILE A 1 116 ? -2.530 5.606 -7.759 1.00 93.56 116 ILE A O 1
ATOM 883 N N . LYS A 1 117 ? -0.436 6.326 -8.103 1.00 94.44 117 LYS A N 1
ATOM 884 C CA . LYS A 1 117 ? -0.752 7.762 -7.951 1.00 94.44 117 LYS A CA 1
ATOM 885 C C . LYS A 1 117 ? -1.473 8.354 -9.167 1.00 94.44 117 LYS A C 1
ATOM 887 O O . LYS A 1 117 ? -2.194 9.334 -9.003 1.00 94.44 117 LYS A O 1
ATOM 892 N N . LYS A 1 118 ? -1.234 7.814 -10.369 1.00 92.38 118 LYS A N 1
ATOM 893 C CA . LYS A 1 118 ? -1.732 8.359 -11.644 1.00 92.38 118 LYS A CA 1
ATOM 894 C C . LYS A 1 118 ? -2.938 7.608 -12.226 1.00 92.38 118 LYS A C 1
ATOM 896 O O . LYS A 1 118 ? -3.629 8.178 -13.068 1.00 92.38 118 LYS A O 1
ATOM 901 N N . ALA A 1 119 ? -3.207 6.380 -11.777 1.00 92.50 119 ALA A N 1
ATOM 902 C CA . ALA A 1 119 ? -4.381 5.602 -12.168 1.00 92.50 119 ALA A CA 1
ATOM 903 C C . ALA A 1 119 ? -5.679 6.387 -11.917 1.00 92.50 119 ALA A C 1
ATOM 905 O O . ALA A 1 119 ? -5.876 6.972 -10.849 1.00 92.50 119 ALA A O 1
ATOM 906 N N . LYS A 1 120 ? -6.564 6.397 -12.916 1.00 90.44 120 LYS A N 1
ATOM 907 C CA . LYS A 1 120 ? -7.810 7.182 -12.919 1.00 90.44 120 LYS A CA 1
ATOM 908 C C . LYS A 1 120 ? -9.054 6.313 -13.128 1.00 90.44 120 LYS A C 1
ATOM 910 O O . LYS A 1 120 ? -10.169 6.763 -12.874 1.00 90.44 120 LYS A O 1
ATOM 915 N N . THR A 1 121 ? -8.868 5.075 -13.570 1.00 94.88 121 THR A N 1
ATOM 916 C CA . THR A 1 121 ? -9.907 4.060 -13.769 1.00 94.88 121 THR A CA 1
ATOM 917 C C . THR A 1 121 ? -9.771 2.930 -12.745 1.00 94.88 121 THR A C 1
ATOM 919 O O . THR A 1 121 ? -8.714 2.748 -12.141 1.00 94.88 121 THR A O 1
ATOM 922 N N . MET A 1 122 ? -10.838 2.152 -12.536 1.00 93.88 122 MET A N 1
ATOM 923 C CA . MET A 1 122 ? -10.766 0.976 -11.657 1.00 93.88 122 MET A CA 1
ATOM 924 C C . MET A 1 122 ? -10.015 -0.193 -12.303 1.00 93.88 122 MET A C 1
ATOM 926 O O . MET A 1 122 ? -9.261 -0.849 -11.595 1.00 93.88 122 MET A O 1
ATOM 930 N N . ASP A 1 123 ? -10.101 -0.371 -13.626 1.00 92.94 123 ASP A N 1
ATOM 931 C CA . ASP A 1 123 ? -9.338 -1.391 -14.367 1.00 92.94 123 ASP A CA 1
ATOM 932 C C . ASP A 1 123 ? -7.820 -1.253 -14.139 1.00 92.94 123 ASP A C 1
ATOM 934 O O . ASP A 1 123 ? -7.155 -2.220 -13.769 1.00 92.94 123 ASP A O 1
ATOM 938 N N . GLU A 1 124 ? -7.276 -0.031 -14.228 1.00 90.81 124 GLU A N 1
ATOM 939 C CA . GLU A 1 124 ? -5.865 0.238 -13.912 1.00 90.81 124 GLU A CA 1
ATOM 940 C C . GLU A 1 124 ? -5.495 -0.203 -12.486 1.00 90.81 124 GLU A C 1
ATOM 942 O O . GLU A 1 124 ? -4.437 -0.802 -12.273 1.00 90.81 124 GLU A O 1
ATOM 947 N N . VAL A 1 125 ? -6.362 0.073 -11.506 1.00 94.50 125 VAL A N 1
ATOM 948 C CA . VAL A 1 125 ? -6.135 -0.247 -10.088 1.00 94.50 125 VAL A CA 1
ATOM 949 C C . VAL A 1 125 ? -6.258 -1.749 -9.825 1.00 94.50 125 VAL A C 1
ATOM 951 O O . VAL A 1 125 ? -5.408 -2.311 -9.133 1.00 94.50 125 VAL A O 1
ATOM 954 N N . GLU A 1 126 ? -7.253 -2.422 -10.402 1.00 95.56 126 GLU A N 1
ATOM 955 C CA . GLU A 1 126 ? -7.428 -3.876 -10.313 1.00 95.56 126 GLU A CA 1
ATOM 956 C C . GLU A 1 126 ? -6.270 -4.613 -10.993 1.00 95.56 126 GLU A C 1
ATOM 958 O O . GLU A 1 126 ? -5.706 -5.546 -10.420 1.00 95.56 126 GLU A O 1
ATOM 963 N N . ARG A 1 127 ? -5.814 -4.135 -12.157 1.00 93.12 127 ARG A N 1
ATOM 964 C CA . ARG A 1 127 ? -4.639 -4.657 -12.864 1.00 93.12 127 ARG A CA 1
ATOM 965 C C . ARG A 1 127 ? -3.352 -4.490 -12.049 1.00 93.12 127 ARG A C 1
ATOM 967 O O . ARG A 1 127 ? -2.559 -5.430 -11.959 1.00 93.12 127 ARG A O 1
ATOM 974 N N . LEU A 1 128 ? -3.137 -3.325 -11.430 1.00 94.56 128 LEU A N 1
ATOM 975 C CA . LEU A 1 128 ? -1.998 -3.085 -10.531 1.00 94.56 128 LEU A CA 1
ATOM 976 C C . LEU A 1 128 ? -2.072 -3.969 -9.275 1.00 94.56 128 LEU A C 1
ATOM 978 O O . LEU A 1 128 ? -1.061 -4.551 -8.877 1.00 94.56 128 LEU A O 1
ATOM 982 N N . HIS A 1 129 ? -3.261 -4.128 -8.687 1.00 94.31 129 HIS A N 1
ATOM 983 C CA . HIS A 1 129 ? -3.497 -5.019 -7.550 1.00 94.31 129 HIS A CA 1
ATOM 984 C C . HIS A 1 129 ? -3.203 -6.482 -7.907 1.00 94.31 129 HIS A C 1
ATOM 986 O O . HIS A 1 129 ? -2.460 -7.151 -7.191 1.00 94.31 129 HIS A O 1
ATOM 992 N N . GLN A 1 130 ? -3.719 -6.967 -9.039 1.00 95.00 130 GLN A N 1
ATOM 993 C CA . GLN A 1 130 ? -3.527 -8.336 -9.512 1.00 95.00 130 GLN A CA 1
ATOM 994 C C . GLN A 1 130 ? -2.048 -8.651 -9.779 1.00 95.00 130 GLN A C 1
ATOM 996 O O . GLN A 1 130 ? -1.580 -9.730 -9.410 1.00 95.00 130 GLN A O 1
ATOM 1001 N N . MET A 1 131 ? -1.307 -7.705 -10.366 1.00 91.50 131 MET A N 1
ATOM 1002 C CA . MET A 1 131 ? 0.129 -7.810 -10.651 1.00 91.50 131 MET A CA 1
ATOM 1003 C C . MET A 1 131 ? 0.998 -7.783 -9.381 1.00 91.50 131 MET A C 1
ATOM 1005 O O . MET A 1 131 ? 2.000 -8.495 -9.295 1.00 91.50 131 MET A O 1
ATOM 1009 N N . LEU A 1 132 ? 0.620 -6.988 -8.374 1.00 92.81 132 LEU A N 1
ATOM 1010 C CA . LEU A 1 132 ? 1.277 -6.994 -7.064 1.00 92.81 132 LEU A CA 1
ATOM 1011 C C . LEU A 1 132 ? 0.962 -8.270 -6.275 1.00 92.81 132 LEU A C 1
ATOM 1013 O O . LEU A 1 132 ? 1.859 -8.844 -5.663 1.00 92.81 132 LEU A O 1
ATOM 1017 N N . SER A 1 133 ? -0.287 -8.741 -6.329 1.00 92.94 133 SER A N 1
ATOM 1018 C CA . SER A 1 133 ? -0.745 -9.969 -5.671 1.00 92.94 133 SER A CA 1
ATOM 1019 C C . SER A 1 133 ? -0.052 -11.222 -6.226 1.00 92.94 133 SER A C 1
ATOM 1021 O O . SER A 1 133 ? 0.324 -12.102 -5.454 1.00 92.94 133 SER A O 1
ATOM 1023 N N . SER A 1 134 ? 0.197 -11.279 -7.541 1.00 92.31 134 SER A N 1
ATOM 1024 C CA . SER A 1 134 ? 0.964 -12.361 -8.177 1.00 92.31 134 SER A CA 1
ATOM 1025 C C . SER A 1 134 ? 2.488 -12.212 -8.054 1.00 92.31 134 SER A C 1
ATOM 1027 O O . SER A 1 134 ? 3.221 -13.140 -8.394 1.00 92.31 134 SER A O 1
ATOM 1029 N N . GLY A 1 135 ? 2.986 -11.051 -7.610 1.00 89.19 135 GLY A N 1
ATOM 1030 C CA . GLY A 1 135 ? 4.416 -10.725 -7.562 1.00 89.19 135 GLY A CA 1
ATOM 1031 C C . GLY A 1 135 ? 5.078 -10.512 -8.934 1.00 89.19 135 GLY A C 1
ATOM 1032 O O . GLY A 1 135 ? 6.291 -10.313 -9.006 1.00 89.19 135 GLY A O 1
ATOM 1033 N N . GLN A 1 136 ? 4.317 -10.531 -10.033 1.00 88.31 136 GLN A N 1
ATOM 1034 C CA . GLN A 1 136 ? 4.836 -10.508 -11.408 1.00 88.31 136 GLN A CA 1
ATOM 1035 C C . GLN A 1 136 ? 5.035 -9.081 -11.947 1.00 88.31 136 GLN A C 1
ATOM 1037 O O . GLN A 1 136 ? 4.526 -8.721 -13.004 1.00 88.31 136 GLN A O 1
ATOM 1042 N N . PHE A 1 137 ? 5.788 -8.257 -11.213 1.00 86.75 137 PHE A N 1
ATOM 1043 C CA . PHE A 1 137 ? 5.995 -6.836 -11.529 1.00 86.75 137 PHE A CA 1
ATOM 1044 C C . PHE A 1 137 ? 7.425 -6.467 -11.974 1.00 86.75 137 PHE A C 1
ATOM 1046 O O . PHE A 1 137 ? 7.740 -5.290 -12.151 1.00 86.75 137 PHE A O 1
ATOM 1053 N N . ALA A 1 138 ? 8.308 -7.449 -12.176 1.00 87.94 138 ALA A N 1
ATOM 1054 C CA . ALA A 1 138 ? 9.656 -7.210 -12.694 1.00 87.94 138 ALA A CA 1
ATOM 1055 C C . ALA A 1 138 ? 9.616 -6.745 -14.164 1.00 87.94 138 ALA A C 1
ATOM 1057 O O . ALA A 1 138 ? 9.006 -7.395 -15.011 1.00 87.94 138 ALA A O 1
ATOM 1058 N N . GLY A 1 139 ? 10.274 -5.625 -14.477 1.00 87.62 139 GLY A N 1
ATOM 1059 C CA . GLY A 1 139 ? 10.225 -5.006 -15.808 1.00 87.62 139 GLY A CA 1
ATOM 1060 C C . GLY A 1 139 ? 8.959 -4.182 -16.088 1.00 87.62 139 GLY A C 1
ATOM 1061 O O . GLY A 1 139 ? 8.765 -3.723 -17.220 1.00 87.62 139 GLY A O 1
ATOM 1062 N N . PHE A 1 140 ? 8.107 -3.947 -15.084 1.00 90.94 140 PHE A N 1
ATOM 1063 C CA . PHE A 1 140 ? 6.976 -3.023 -15.184 1.00 90.94 140 PHE A CA 1
ATOM 1064 C C . PHE A 1 140 ? 7.422 -1.598 -15.553 1.00 90.94 140 PHE A C 1
ATOM 1066 O O . PHE A 1 140 ? 6.772 -0.955 -16.377 1.00 90.94 140 PHE A O 1
ATOM 1073 N N . ALA A 1 141 ? 8.558 -1.120 -15.030 1.00 90.62 141 ALA A N 1
ATOM 1074 C CA . ALA A 1 141 ? 9.049 0.239 -15.274 1.00 90.62 141 ALA A CA 1
ATOM 1075 C C . ALA A 1 141 ? 9.251 0.558 -16.763 1.00 90.62 141 ALA A C 1
ATOM 1077 O O . ALA A 1 141 ? 8.913 1.654 -17.211 1.00 90.62 141 ALA A O 1
ATOM 1078 N N . ALA A 1 142 ? 9.742 -0.406 -17.549 1.00 89.00 142 ALA A N 1
ATOM 1079 C CA . ALA A 1 142 ? 9.931 -0.239 -18.990 1.00 89.00 142 ALA A CA 1
ATOM 1080 C C . ALA A 1 142 ? 8.595 -0.043 -19.733 1.00 89.00 142 ALA A C 1
ATOM 1082 O O . ALA A 1 142 ? 8.508 0.753 -20.669 1.00 89.00 142 ALA A O 1
ATOM 1083 N N . HIS A 1 143 ? 7.542 -0.730 -19.285 1.00 87.88 143 HIS A N 1
ATOM 1084 C CA . HIS A 1 143 ? 6.198 -0.636 -19.853 1.00 87.88 143 HIS A CA 1
ATOM 1085 C C . HIS A 1 143 ? 5.469 0.631 -19.390 1.00 87.88 143 HIS A C 1
ATOM 1087 O O . HIS A 1 143 ? 4.787 1.274 -20.189 1.00 87.88 143 HIS A O 1
ATOM 1093 N N . TRP A 1 144 ? 5.631 1.028 -18.124 1.00 88.31 144 TRP A N 1
ATOM 1094 C CA . TRP A 1 144 ? 5.065 2.266 -17.584 1.00 88.31 144 TRP A CA 1
ATOM 1095 C C . TRP A 1 144 ? 5.670 3.505 -18.250 1.00 88.31 144 TRP A C 1
ATOM 1097 O O . TRP A 1 144 ? 4.945 4.341 -18.783 1.00 88.31 144 TRP A O 1
ATOM 1107 N N . HIS A 1 145 ? 7.001 3.582 -18.331 1.00 86.19 145 HIS A N 1
ATOM 1108 C CA . HIS A 1 145 ? 7.697 4.728 -18.920 1.00 86.19 145 HIS A CA 1
ATOM 1109 C C . HIS A 1 145 ? 7.415 4.899 -20.427 1.00 86.19 145 HIS A C 1
ATOM 1111 O O . HIS A 1 145 ? 7.465 6.017 -20.934 1.00 86.19 145 HIS A O 1
ATOM 1117 N N . LYS A 1 146 ? 7.052 3.821 -21.144 1.00 84.69 146 LYS A N 1
ATOM 1118 C CA . LYS A 1 146 ? 6.570 3.912 -22.534 1.00 84.69 146 LYS A CA 1
ATOM 1119 C C . LYS A 1 146 ? 5.170 4.539 -22.633 1.00 84.69 146 LYS A C 1
ATOM 1121 O O . LYS A 1 146 ? 4.919 5.279 -23.577 1.00 84.69 146 LYS A O 1
ATOM 1126 N N . GLN A 1 147 ? 4.280 4.270 -21.675 1.00 80.69 147 GLN A N 1
ATOM 1127 C CA . GLN A 1 147 ? 2.925 4.844 -21.647 1.00 80.69 147 GLN A CA 1
ATOM 1128 C C . GLN A 1 147 ? 2.933 6.343 -21.314 1.00 80.69 147 GLN A C 1
ATOM 1130 O O . GLN A 1 147 ? 2.109 7.073 -21.838 1.00 80.69 147 GLN A O 1
ATOM 1135 N N . GLN A 1 148 ? 3.906 6.825 -20.532 1.00 77.06 148 GLN A N 1
ATOM 1136 C CA . GLN A 1 148 ? 4.049 8.253 -20.191 1.00 77.06 148 GLN A CA 1
ATOM 1137 C C . GLN A 1 148 ? 4.586 9.148 -21.333 1.00 77.06 148 GLN A C 1
ATOM 1139 O O . GLN A 1 148 ? 4.882 10.318 -21.099 1.00 77.06 148 GLN A O 1
ATOM 1144 N N . LYS A 1 149 ? 4.763 8.611 -22.551 1.00 71.31 149 LYS A N 1
ATOM 1145 C CA . LYS A 1 149 ? 5.229 9.349 -23.745 1.00 71.31 149 LYS A CA 1
ATOM 1146 C C . LYS A 1 149 ? 4.131 9.630 -24.783 1.00 71.31 149 LYS A C 1
ATOM 1148 O O . LYS A 1 149 ? 4.452 10.086 -25.880 1.00 71.31 149 LYS A O 1
ATOM 1153 N N . HIS A 1 150 ? 2.877 9.360 -24.432 1.00 51.97 150 HIS A N 1
ATOM 1154 C CA . HIS A 1 150 ? 1.673 9.669 -25.202 1.00 51.97 150 HIS A CA 1
ATOM 1155 C C . HIS A 1 150 ? 0.701 10.476 -24.332 1.00 51.97 150 HIS A C 1
ATOM 1157 O O . HIS A 1 150 ? -0.066 11.255 -24.933 1.00 51.97 150 HIS A O 1
#

Radius of gyration: 31.36 Å; chains: 1; bounding box: 78×36×66 Å

Secondary structure (DSSP, 8-state):
-HHHH-TT--EETTEEPPHHHHHHHHHHHHHS--SS-----------------TT--------------------------------------TT------S---HHHHHHHHHHHHH--SHHHHHHHHHHHHTT--TTHHHHHHHHTT-

Foldseek 3Di:
DVCQVCVPDQDDPNHGDDVVNNVVSVVVVVPPPDPDDDDDPPDDDDDDDPDDDPPDDDDDDDDDDDDDDDDDDDDDDDDDDDDDPDDPDPPPPPPDPDDDDLAADPLLVVLLVVQVVPDDDVVSVVVSVVCVVVSVRHPVNVVSVVVVVD

Sequence (150 aa):
YVVGRIPQLRFLDFKRITQAERKQARSFVKHLSPLAVAEVNNKTKTSAVKTFVPGAPVGSKAAGDDGSEVAKPPQQKHPTSSQPREFPQATLHAGVKRVMLSGGSNQDLMAIQDAIKKAKTMDEVERLHQMLSSGQFAGFAAHWHKQQKH

Organism: Hydatigena taeniaeformis (NCBI:txid6205)

InterPro domains:
  IPR044640 U2 small nuclear ribonucleoprotein A' [PTHR10552] (1-137)